Protein AF-A0A4R2PRA7-F1 (afdb_monomer_lite)

pLDDT: mean 78.37, std 18.29, range [45.09, 97.88]

Sequence (102 aa):
MRLRSINPRLVRALPAAVALLVLAYFGYHALHGKYGFFAYSRLVEEHAQLSAEAERLMAQRRALEARVALMRPDRLDADWLDEEARRSLGYLHAQDVVVIER

Foldseek 3Di:
DDDDPDDVVCVVCVVVVVVVVVCVVVVVCLPPNCPHPVVVVVVVVVVVVVVVVVVVVVVVVVVVVVVVVVVPPDPPDVVVVVVVCCVVVVDDDPPDDDDDDD

InterPro domains:
  IPR007060 Septum formation initiator FtsL/DivIC [PF04977] (22-99)

Secondary structure (DSSP, 8-state):
-------HHHHHHHHHHHHHHHHHHHHHHHHHSTTSHHHHHHHHHHHHHHHHHHHHHHHHHHHHHHHHHHH-SS---HHHHHHHHHHHH----TT-------

Structure (mmCIF, N/CA/C/O backbone):
data_AF-A0A4R2PRA7-F1
#
_entry.id   AF-A0A4R2PRA7-F1
#
loop_
_atom_site.group_PDB
_atom_site.id
_atom_site.type_symbol
_atom_site.label_atom_id
_atom_site.label_alt_id
_atom_site.label_comp_id
_atom_site.label_asym_id
_atom_site.label_entity_id
_atom_site.label_seq_id
_atom_site.pdbx_PDB_ins_code
_atom_site.Cartn_x
_atom_site.Cartn_y
_atom_site.Cartn_z
_atom_site.occupancy
_atom_site.B_iso_or_equiv
_atom_site.auth_seq_id
_atom_site.auth_comp_id
_atom_site.auth_asym_id
_atom_site.auth_atom_id
_atom_site.pdbx_PDB_model_num
ATOM 1 N N . MET A 1 1 ? 43.415 12.965 -36.382 1.00 49.69 1 MET A N 1
ATOM 2 C CA . MET A 1 1 ? 42.568 12.060 -35.574 1.00 49.69 1 MET A CA 1
ATOM 3 C C . MET A 1 1 ? 41.342 11.680 -36.407 1.00 49.69 1 MET A C 1
ATOM 5 O O . MET A 1 1 ? 40.430 12.482 -36.530 1.00 49.69 1 MET A O 1
ATOM 9 N N . ARG A 1 2 ? 41.374 10.539 -37.117 1.00 45.09 2 ARG A N 1
ATOM 10 C CA . ARG A 1 2 ? 40.292 10.109 -38.028 1.00 45.09 2 ARG A CA 1
ATOM 11 C C . ARG A 1 2 ? 39.143 9.545 -37.190 1.00 45.09 2 ARG A C 1
ATOM 13 O O . ARG A 1 2 ? 39.308 8.504 -36.560 1.00 45.09 2 ARG A O 1
ATOM 20 N N . LEU A 1 3 ? 38.010 10.244 -37.158 1.00 63.72 3 LEU A N 1
ATOM 21 C CA . LEU A 1 3 ? 36.805 9.759 -36.493 1.00 63.72 3 LEU A CA 1
ATOM 22 C C . LEU A 1 3 ? 36.302 8.511 -37.227 1.00 63.72 3 LEU A C 1
ATOM 24 O O . LEU A 1 3 ? 36.100 8.501 -38.440 1.00 63.72 3 LEU A O 1
ATOM 28 N N . ARG A 1 4 ? 36.203 7.436 -36.451 1.00 64.88 4 ARG A N 1
ATOM 29 C CA . ARG A 1 4 ? 35.805 6.084 -36.835 1.00 64.88 4 ARG A CA 1
ATOM 30 C C . ARG A 1 4 ? 34.404 6.138 -37.452 1.00 64.88 4 ARG A C 1
ATOM 32 O O . ARG A 1 4 ? 33.507 6.742 -36.872 1.00 64.88 4 ARG A O 1
ATOM 39 N N . SER A 1 5 ? 34.224 5.530 -38.621 1.00 68.56 5 SER A N 1
ATOM 40 C CA . SER A 1 5 ? 32.938 5.450 -39.316 1.00 68.56 5 SER A CA 1
ATOM 41 C C . SER A 1 5 ? 31.910 4.739 -38.433 1.00 68.56 5 SER A C 1
ATOM 43 O O . SER A 1 5 ? 31.931 3.518 -38.273 1.00 68.56 5 SER A O 1
ATOM 45 N N . ILE A 1 6 ? 31.014 5.510 -37.818 1.00 74.62 6 ILE A N 1
ATOM 46 C CA . ILE A 1 6 ? 29.905 4.950 -37.050 1.00 74.62 6 ILE A CA 1
ATOM 47 C C . ILE A 1 6 ? 28.964 4.276 -38.048 1.00 74.62 6 ILE A C 1
ATOM 49 O O . ILE A 1 6 ? 28.506 4.894 -39.007 1.00 74.62 6 ILE A O 1
ATOM 53 N N . ASN A 1 7 ? 28.704 2.985 -37.845 1.00 83.25 7 ASN A N 1
ATOM 54 C CA . ASN A 1 7 ? 27.887 2.197 -38.756 1.00 83.25 7 ASN A CA 1
ATOM 55 C C . ASN A 1 7 ? 26.433 2.727 -38.727 1.00 83.25 7 ASN A C 1
ATOM 57 O O . ASN A 1 7 ? 25.793 2.668 -37.673 1.00 83.25 7 ASN A O 1
ATOM 61 N N . PRO A 1 8 ? 25.875 3.232 -39.843 1.00 80.88 8 PRO A N 1
ATOM 62 C CA . PRO A 1 8 ? 24.581 3.928 -39.853 1.00 80.88 8 PRO A CA 1
ATOM 63 C C . PRO A 1 8 ? 23.409 3.039 -39.411 1.00 80.88 8 PRO A C 1
ATOM 65 O O . PRO A 1 8 ? 22.401 3.534 -38.910 1.00 80.88 8 PRO A O 1
ATOM 68 N N . ARG A 1 9 ? 23.554 1.713 -39.530 1.00 82.75 9 ARG A N 1
ATOM 69 C CA . ARG A 1 9 ? 22.577 0.734 -39.027 1.00 82.75 9 ARG A CA 1
ATOM 70 C C . ARG A 1 9 ? 22.456 0.760 -37.499 1.00 82.75 9 ARG A C 1
ATOM 72 O O . ARG A 1 9 ? 21.348 0.680 -36.983 1.00 82.75 9 ARG A O 1
ATOM 79 N N . LEU A 1 10 ? 23.576 0.921 -36.790 1.00 83.38 10 LEU A N 1
ATOM 80 C CA . LEU A 1 10 ? 23.613 1.014 -35.325 1.00 83.38 10 LEU A CA 1
ATOM 81 C C . LEU A 1 10 ? 22.975 2.317 -34.835 1.00 83.38 10 LEU A C 1
ATOM 83 O O . LEU A 1 10 ? 22.175 2.294 -33.906 1.00 83.38 10 LEU A O 1
ATOM 87 N N . VAL A 1 11 ? 23.257 3.436 -35.508 1.00 87.19 11 VAL A N 1
ATOM 88 C CA . VAL A 1 11 ? 22.661 4.741 -35.172 1.00 87.19 11 VAL A CA 1
ATOM 89 C C . VAL A 1 11 ? 21.143 4.712 -35.341 1.00 87.19 11 VAL A C 1
ATOM 91 O O . VAL A 1 11 ? 20.419 5.223 -34.494 1.00 87.19 11 VAL A O 1
ATOM 94 N N . ARG A 1 12 ? 20.645 4.061 -36.399 1.00 90.12 12 ARG A N 1
ATOM 95 C CA . ARG A 1 12 ? 19.204 3.944 -36.656 1.00 90.12 12 ARG A CA 1
ATOM 96 C C . ARG A 1 12 ? 18.484 3.022 -35.663 1.00 90.12 12 ARG A C 1
ATOM 98 O O . ARG A 1 12 ? 17.311 3.244 -35.390 1.00 90.12 12 ARG A O 1
ATOM 105 N N . ALA A 1 13 ? 19.168 2.012 -35.122 1.00 92.69 13 ALA A N 1
ATOM 106 C CA . ALA A 1 13 ? 18.610 1.094 -34.124 1.00 92.69 13 ALA A CA 1
ATOM 107 C C . ALA A 1 13 ? 18.651 1.650 -32.687 1.00 92.69 13 ALA A C 1
ATOM 109 O O . ALA A 1 13 ? 17.902 1.184 -31.828 1.00 92.69 13 ALA A O 1
ATOM 110 N N . LEU A 1 14 ? 19.498 2.651 -32.425 1.00 94.81 14 LEU A N 1
ATOM 111 C CA . LEU A 1 14 ? 19.722 3.214 -31.093 1.00 94.81 14 LEU A CA 1
ATOM 112 C C . LEU A 1 14 ? 18.429 3.676 -30.388 1.00 94.81 14 LEU A C 1
ATOM 114 O O . LEU A 1 14 ? 18.235 3.276 -29.241 1.00 94.81 14 LEU A O 1
ATOM 118 N N . PRO A 1 15 ? 17.506 4.433 -31.019 1.00 95.19 15 PRO A N 1
ATOM 119 C CA . PRO A 1 15 ? 16.305 4.906 -30.328 1.00 95.19 15 PRO A CA 1
ATOM 120 C C . PRO A 1 15 ? 15.387 3.760 -29.891 1.00 95.19 15 PRO A C 1
ATOM 122 O O . PRO A 1 15 ? 14.842 3.792 -28.792 1.00 95.19 15 PRO A O 1
ATOM 125 N N . ALA A 1 16 ? 15.252 2.722 -30.723 1.00 95.88 16 ALA A N 1
ATOM 126 C CA . ALA A 1 16 ? 14.438 1.550 -30.408 1.00 95.88 16 ALA A CA 1
ATOM 127 C C . ALA A 1 16 ? 15.042 0.735 -29.255 1.00 95.88 16 ALA A C 1
ATOM 129 O O . ALA A 1 16 ? 14.319 0.302 -28.360 1.00 95.88 16 ALA A O 1
ATOM 130 N N . ALA A 1 17 ? 16.369 0.573 -29.239 1.00 96.19 17 ALA A N 1
ATOM 131 C CA . ALA A 1 17 ? 17.069 -0.088 -28.141 1.00 96.19 17 ALA A CA 1
ATOM 132 C C . ALA A 1 17 ? 16.912 0.684 -26.821 1.00 96.19 17 ALA A C 1
ATOM 134 O O . ALA A 1 17 ? 16.613 0.087 -25.789 1.00 96.19 17 ALA A O 1
ATOM 135 N N . VAL A 1 18 ? 17.047 2.014 -26.856 1.00 97.00 18 VAL A N 1
ATOM 136 C CA . VAL A 1 18 ? 16.827 2.871 -25.681 1.00 97.00 18 VAL A CA 1
ATOM 137 C C . VAL A 1 18 ? 15.382 2.766 -25.194 1.00 97.00 18 VAL A C 1
ATOM 139 O O . 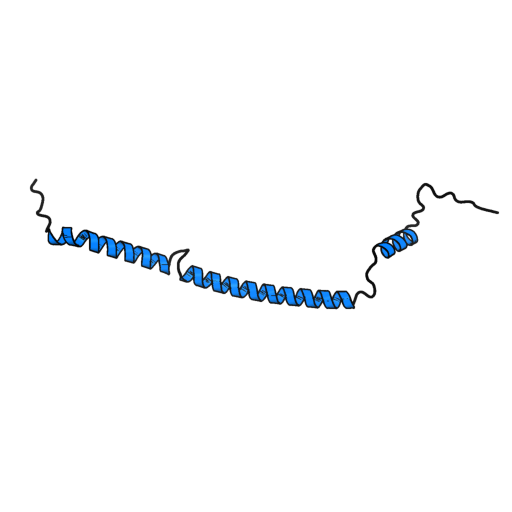VAL A 1 18 ? 15.161 2.578 -24.002 1.00 97.00 18 VAL A O 1
ATOM 142 N N . ALA A 1 19 ? 14.398 2.815 -26.095 1.00 97.44 19 ALA A N 1
ATOM 143 C CA . ALA A 1 19 ? 12.990 2.668 -25.733 1.00 97.44 19 ALA A CA 1
ATOM 144 C C . ALA A 1 19 ? 12.703 1.314 -25.063 1.00 97.44 19 ALA A C 1
ATOM 146 O O . ALA A 1 19 ? 12.021 1.272 -24.042 1.00 97.44 19 ALA A O 1
ATOM 147 N N . LEU A 1 20 ? 13.270 0.220 -25.583 1.00 97.88 20 LEU A N 1
ATOM 148 C CA . LEU A 1 20 ? 13.160 -1.107 -24.971 1.00 97.88 20 LEU A CA 1
ATOM 149 C C . LEU A 1 20 ? 13.750 -1.148 -23.560 1.00 97.88 20 LEU A C 1
ATOM 151 O O . LEU A 1 20 ? 13.120 -1.691 -22.658 1.00 97.88 20 LEU A O 1
ATOM 155 N N . LEU A 1 21 ? 14.927 -0.554 -23.352 1.00 97.88 21 LEU A N 1
ATOM 156 C CA . LEU A 1 21 ? 15.553 -0.489 -22.028 1.00 97.88 21 LEU A CA 1
ATOM 157 C C . LEU A 1 21 ? 14.716 0.332 -21.042 1.00 97.88 21 LEU A C 1
ATOM 159 O O . LEU A 1 21 ? 14.538 -0.079 -19.898 1.00 97.88 21 LEU A O 1
ATOM 163 N N . VAL A 1 22 ? 14.163 1.459 -21.492 1.00 97.88 22 VAL A N 1
ATOM 164 C CA . VAL A 1 22 ? 13.272 2.302 -20.686 1.00 97.88 22 VAL A CA 1
ATOM 165 C C . VAL A 1 22 ? 12.001 1.538 -20.308 1.00 97.88 22 VAL A C 1
ATOM 167 O O . VAL A 1 22 ? 11.627 1.516 -19.137 1.00 97.88 22 VAL A O 1
ATOM 170 N N . LEU A 1 23 ? 11.365 0.857 -21.264 1.00 97.69 23 LEU A N 1
ATOM 171 C CA . LEU A 1 23 ? 10.185 0.029 -21.004 1.00 97.69 23 LEU A CA 1
ATOM 172 C C . LEU A 1 23 ? 10.493 -1.125 -20.048 1.00 97.69 23 LEU A C 1
ATOM 174 O O . LEU A 1 23 ? 9.707 -1.380 -19.142 1.00 97.69 23 LEU A O 1
ATOM 178 N N . ALA A 1 24 ? 11.635 -1.794 -20.207 1.00 96.88 24 ALA A N 1
ATOM 179 C CA . ALA A 1 24 ? 12.057 -2.862 -19.306 1.00 96.88 24 ALA A CA 1
ATOM 180 C C . ALA A 1 24 ? 12.288 -2.341 -17.879 1.00 96.88 24 ALA A C 1
ATOM 182 O O . ALA A 1 24 ? 11.831 -2.959 -16.919 1.00 96.88 24 ALA A O 1
ATOM 183 N N . TYR A 1 25 ? 12.937 -1.182 -17.736 1.00 95.31 25 TYR A N 1
ATOM 184 C CA . TYR A 1 25 ? 13.153 -0.530 -16.445 1.00 95.31 25 TYR A CA 1
ATOM 185 C C . TYR A 1 25 ? 11.826 -0.189 -15.757 1.00 95.31 25 TYR A C 1
ATOM 187 O O . TYR A 1 25 ? 11.593 -0.593 -14.615 1.00 95.31 25 TYR A O 1
ATOM 195 N N . PHE A 1 26 ? 10.924 0.498 -16.463 1.00 94.81 26 PHE A N 1
ATOM 196 C CA . PHE A 1 26 ? 9.615 0.842 -15.916 1.00 94.81 26 PHE A CA 1
ATOM 197 C C . PHE A 1 26 ? 8.756 -0.393 -15.649 1.00 94.81 26 PHE A C 1
ATOM 199 O O . PHE A 1 26 ? 8.104 -0.444 -14.614 1.00 94.81 26 PHE A O 1
ATOM 206 N N . GLY A 1 27 ? 8.787 -1.407 -16.514 1.00 94.81 27 GLY A N 1
ATOM 207 C CA . GLY A 1 27 ? 8.078 -2.670 -16.308 1.00 94.81 27 GLY A CA 1
ATOM 208 C C . GLY A 1 27 ? 8.562 -3.407 -15.059 1.00 94.81 27 GLY A C 1
ATOM 209 O O . GLY A 1 27 ? 7.753 -3.835 -14.237 1.00 94.81 27 GLY A O 1
ATOM 210 N N . TYR A 1 28 ? 9.880 -3.483 -14.853 1.00 94.06 28 TYR A N 1
ATOM 211 C CA . TYR A 1 28 ? 10.458 -4.062 -13.641 1.00 94.06 28 TYR A CA 1
ATOM 212 C C . TYR A 1 28 ? 10.011 -3.307 -12.382 1.00 94.06 28 TYR A C 1
ATOM 214 O O . TYR A 1 28 ? 9.555 -3.932 -11.421 1.00 94.06 28 TYR A O 1
ATOM 222 N N . HIS A 1 29 ? 10.087 -1.973 -12.399 1.00 92.94 29 HIS A N 1
ATOM 223 C CA . HIS A 1 29 ? 9.672 -1.130 -11.276 1.00 92.94 29 HIS A CA 1
ATOM 224 C C . HIS A 1 29 ? 8.152 -1.096 -11.061 1.00 92.94 29 HIS A C 1
ATOM 226 O O . HIS A 1 29 ? 7.710 -0.956 -9.925 1.00 92.94 29 HIS A O 1
ATOM 232 N N . ALA A 1 30 ? 7.338 -1.271 -12.099 1.00 90.38 30 ALA A N 1
ATOM 233 C CA . ALA A 1 30 ? 5.889 -1.393 -11.970 1.00 90.38 30 ALA A CA 1
ATOM 234 C C . ALA A 1 30 ? 5.488 -2.684 -11.242 1.00 90.38 30 ALA A C 1
ATOM 236 O O . ALA A 1 30 ? 4.480 -2.708 -10.539 1.00 90.38 30 ALA A O 1
ATOM 237 N N . LEU A 1 31 ? 6.286 -3.748 -11.363 1.00 89.75 31 LEU A N 1
ATOM 238 C CA . LEU A 1 31 ? 6.060 -4.996 -10.638 1.00 89.75 31 LEU A CA 1
ATOM 239 C C . LEU A 1 31 ? 6.680 -4.954 -9.233 1.00 89.75 31 LEU A C 1
ATOM 241 O O . LEU A 1 31 ? 5.970 -5.133 -8.247 1.00 89.75 31 LEU A O 1
ATOM 245 N N . HIS A 1 32 ? 7.982 -4.668 -9.132 1.00 86.62 32 HIS A N 1
ATOM 246 C CA . HIS A 1 32 ? 8.775 -4.809 -7.898 1.00 86.62 32 HIS A CA 1
ATOM 247 C C . HIS A 1 32 ? 8.993 -3.503 -7.127 1.00 86.62 32 HIS A C 1
ATOM 249 O O . HIS A 1 32 ? 9.623 -3.499 -6.071 1.00 86.62 32 HIS A O 1
ATOM 255 N N . GLY A 1 33 ? 8.534 -2.372 -7.657 1.00 84.69 33 GLY A N 1
ATOM 256 C CA . GLY A 1 33 ? 8.699 -1.082 -7.005 1.00 84.69 33 GLY A CA 1
ATOM 257 C C . GLY A 1 33 ? 7.892 -0.974 -5.716 1.00 84.69 33 GLY A C 1
ATOM 258 O O . GLY A 1 33 ? 6.917 -1.690 -5.491 1.00 84.69 33 GLY A O 1
ATOM 259 N N . LYS A 1 34 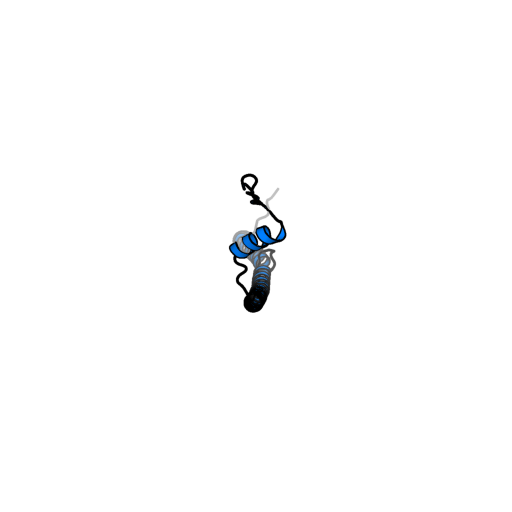? 8.268 0.005 -4.888 1.00 80.06 34 LYS A N 1
ATOM 260 C CA . LYS A 1 34 ? 7.585 0.333 -3.627 1.00 80.06 34 LYS A CA 1
ATOM 261 C C . LYS A 1 34 ? 6.079 0.594 -3.800 1.00 80.06 34 LYS A C 1
ATOM 263 O O . LYS A 1 34 ? 5.313 0.314 -2.890 1.00 80.06 34 LYS A O 1
ATOM 268 N N . TYR A 1 35 ? 5.675 1.102 -4.965 1.00 82.12 35 TYR A N 1
ATOM 269 C CA . TYR A 1 35 ? 4.277 1.344 -5.349 1.00 82.12 35 TYR A CA 1
ATOM 270 C C . TYR A 1 35 ? 3.831 0.447 -6.513 1.00 82.12 35 TYR A C 1
ATOM 272 O O . TYR A 1 35 ? 2.925 0.797 -7.263 1.00 82.12 35 TYR A O 1
ATOM 280 N N . GLY A 1 36 ? 4.518 -0.678 -6.712 1.00 87.25 36 GLY A N 1
ATOM 281 C CA . GLY A 1 36 ? 4.209 -1.621 -7.774 1.00 87.25 36 GLY A CA 1
ATOM 282 C C . GLY A 1 36 ? 2.978 -2.472 -7.475 1.00 87.25 36 GLY A C 1
ATOM 283 O O . GLY A 1 36 ? 2.412 -2.446 -6.379 1.00 87.25 36 GLY A O 1
ATOM 284 N N . PHE A 1 37 ? 2.599 -3.289 -8.452 1.00 89.06 37 PHE A N 1
ATOM 285 C CA . PHE A 1 37 ? 1.427 -4.162 -8.391 1.00 89.06 37 PHE A CA 1
ATOM 286 C C . PHE A 1 37 ? 1.405 -5.068 -7.147 1.00 89.06 37 PHE A C 1
ATOM 288 O O . PHE A 1 37 ? 0.368 -5.215 -6.498 1.00 89.06 37 PHE A O 1
ATOM 295 N N . PHE A 1 38 ? 2.551 -5.636 -6.759 1.00 87.62 38 PHE A N 1
ATOM 296 C CA . PHE A 1 38 ? 2.633 -6.494 -5.572 1.00 87.62 38 PHE A CA 1
ATOM 297 C C . PHE A 1 38 ? 2.457 -5.731 -4.255 1.00 87.62 38 PHE A C 1
ATOM 299 O O . PHE A 1 38 ? 1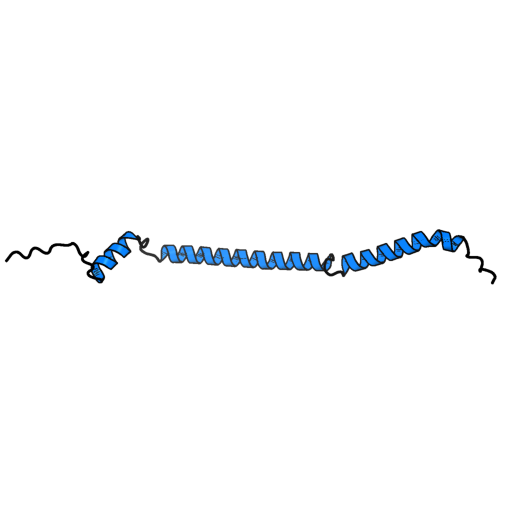.955 -6.296 -3.284 1.00 87.62 38 PHE A O 1
ATOM 306 N N . ALA A 1 39 ? 2.892 -4.471 -4.190 1.00 88.38 39 ALA A N 1
ATOM 307 C CA . ALA A 1 39 ? 2.686 -3.632 -3.012 1.00 88.38 39 ALA A CA 1
ATOM 308 C C . ALA A 1 39 ? 1.208 -3.245 -2.887 1.00 88.38 39 ALA A C 1
ATOM 310 O O . ALA A 1 39 ? 0.628 -3.371 -1.812 1.00 88.38 39 ALA A O 1
ATOM 311 N N . TYR A 1 40 ? 0.587 -2.867 -4.007 1.00 89.00 40 TYR A N 1
ATOM 312 C CA . TYR A 1 40 ? -0.845 -2.588 -4.066 1.00 89.00 40 TYR A CA 1
ATOM 313 C C . TYR A 1 40 ? -1.685 -3.802 -3.650 1.00 89.00 40 TYR A C 1
ATOM 315 O O . TYR A 1 40 ? -2.561 -3.675 -2.802 1.00 89.00 40 TYR A O 1
ATOM 323 N N . SER A 1 41 ? -1.373 -4.988 -4.181 1.00 89.56 41 SER A N 1
ATOM 324 C CA . SER A 1 41 ? -2.113 -6.219 -3.866 1.00 89.56 41 SER A CA 1
ATOM 325 C C . SER A 1 41 ? -2.072 -6.549 -2.369 1.00 89.56 41 SER A C 1
ATOM 327 O O . SER A 1 41 ? -3.107 -6.845 -1.781 1.00 89.56 41 SER A O 1
ATOM 329 N N . ARG A 1 42 ? -0.898 -6.419 -1.734 1.00 91.00 42 ARG A N 1
ATOM 330 C CA . ARG A 1 42 ? -0.748 -6.619 -0.283 1.00 91.00 42 ARG A CA 1
ATOM 331 C C . ARG A 1 42 ? -1.542 -5.606 0.533 1.00 91.00 42 ARG A C 1
ATOM 333 O O . ARG A 1 42 ? -2.193 -5.990 1.495 1.00 91.00 42 ARG A O 1
ATOM 340 N N . LEU A 1 43 ? -1.518 -4.337 0.130 1.00 92.56 43 LEU A N 1
ATOM 341 C CA . LEU A 1 43 ? -2.259 -3.283 0.819 1.00 92.56 43 LEU A CA 1
ATOM 342 C C . LEU A 1 43 ? -3.773 -3.517 0.756 1.00 92.56 43 LEU A C 1
ATOM 344 O O . LEU A 1 43 ? -4.470 -3.310 1.744 1.00 92.56 43 LEU A O 1
ATOM 348 N N . VAL A 1 44 ? -4.285 -3.955 -0.397 1.00 94.06 44 VAL A N 1
ATOM 349 C CA . VAL A 1 44 ? -5.707 -4.291 -0.561 1.00 94.06 44 VAL A CA 1
ATOM 350 C C . VAL A 1 44 ? -6.098 -5.459 0.343 1.00 94.06 44 VAL A C 1
ATOM 352 O O . VAL A 1 44 ? -7.152 -5.414 0.975 1.00 94.06 44 VAL A O 1
ATOM 355 N N . GLU A 1 45 ? -5.250 -6.482 0.435 1.00 94.81 45 GLU A N 1
ATOM 356 C CA . GLU A 1 45 ? -5.499 -7.636 1.297 1.00 94.81 45 GLU A CA 1
ATOM 357 C C . GLU A 1 45 ? -5.466 -7.266 2.786 1.00 94.81 45 GLU A C 1
ATOM 359 O O . GLU A 1 45 ? -6.387 -7.611 3.525 1.00 94.81 45 GLU A O 1
ATOM 364 N N . GLU A 1 46 ? -4.473 -6.489 3.219 1.00 95.25 46 GLU A N 1
ATOM 365 C CA . GLU A 1 46 ? -4.384 -5.975 4.590 1.00 95.25 46 GLU A CA 1
ATOM 366 C C . GLU A 1 46 ? -5.595 -5.100 4.943 1.00 95.25 46 GLU A C 1
ATOM 368 O O . GLU A 1 46 ? -6.214 -5.271 5.994 1.00 95.25 46 GLU A O 1
ATOM 373 N N . HIS A 1 47 ? -6.000 -4.212 4.032 1.00 96.56 47 HIS A N 1
ATOM 374 C CA . HIS A 1 47 ? -7.190 -3.388 4.210 1.00 96.56 47 HIS A CA 1
ATOM 375 C C . HIS A 1 47 ? -8.454 -4.242 4.360 1.00 96.56 47 HIS A C 1
ATOM 377 O O . HIS A 1 47 ? -9.293 -3.954 5.216 1.00 96.56 47 HIS A O 1
ATOM 383 N N . ALA A 1 48 ? -8.606 -5.294 3.551 1.00 96.38 48 ALA A N 1
ATOM 384 C CA . ALA A 1 48 ? -9.744 -6.204 3.644 1.00 96.38 48 ALA A CA 1
ATOM 385 C C . ALA A 1 48 ? -9.779 -6.936 4.996 1.00 96.38 48 ALA A C 1
ATOM 387 O O . ALA A 1 48 ? -10.838 -7.009 5.623 1.00 96.38 48 ALA A O 1
ATOM 388 N N . GLN A 1 49 ? -8.629 -7.418 5.477 1.00 96.81 49 GLN A N 1
ATOM 389 C CA . GLN A 1 49 ? -8.514 -8.087 6.776 1.00 96.81 49 GLN A CA 1
ATOM 390 C C . GLN A 1 49 ? -8.877 -7.151 7.934 1.00 96.81 49 GLN A C 1
ATOM 392 O O . GLN A 1 49 ? -9.738 -7.483 8.750 1.00 96.81 49 GLN A O 1
ATOM 397 N N . LEU A 1 50 ? -8.282 -5.956 7.969 1.00 96.62 50 LEU A N 1
ATOM 398 C CA . LEU A 1 50 ? -8.541 -4.964 9.015 1.00 96.62 50 LEU A CA 1
ATOM 399 C C . LEU A 1 50 ? -9.994 -4.478 9.002 1.00 96.62 50 LEU A C 1
ATOM 401 O O . LEU A 1 50 ? -10.593 -4.290 10.060 1.00 96.62 50 LEU A O 1
ATOM 405 N N . SER A 1 51 ? -10.585 -4.310 7.817 1.00 96.31 51 SER A N 1
ATOM 406 C CA . SER A 1 51 ? -11.994 -3.923 7.686 1.00 96.31 51 SER A CA 1
ATOM 407 C C . SER A 1 51 ? -12.920 -4.995 8.265 1.00 96.31 51 SER A C 1
ATOM 409 O O . SER A 1 51 ? -13.819 -4.677 9.042 1.00 96.31 51 SER A O 1
ATOM 411 N N . ALA A 1 52 ? -12.664 -6.272 7.962 1.00 97.12 52 ALA A N 1
ATOM 412 C CA . ALA A 1 52 ? -13.439 -7.383 8.510 1.00 97.12 52 ALA A CA 1
ATOM 413 C C . ALA A 1 52 ? -13.299 -7.492 10.041 1.00 97.12 52 ALA A C 1
ATOM 415 O O . ALA A 1 52 ? -14.275 -7.761 10.749 1.00 97.12 52 ALA A O 1
ATOM 416 N N . GLU A 1 53 ? -12.099 -7.257 10.577 1.00 96.69 53 GLU A N 1
ATOM 417 C CA . GLU A 1 53 ? -11.875 -7.228 12.023 1.00 96.69 53 GLU A CA 1
ATOM 418 C C . GLU A 1 53 ? -12.620 -6.065 12.692 1.00 96.69 53 GLU A C 1
ATOM 420 O O . GLU A 1 53 ? -13.300 -6.264 13.704 1.00 96.69 53 GLU A O 1
ATOM 425 N N . ALA A 1 54 ? -12.569 -4.873 12.097 1.00 96.88 54 ALA A N 1
ATOM 426 C CA . ALA A 1 54 ? -13.297 -3.709 12.584 1.00 96.88 54 ALA A CA 1
ATOM 427 C C . ALA A 1 54 ? -14.812 -3.961 12.614 1.00 96.88 54 ALA A C 1
ATOM 429 O O . ALA A 1 54 ? -15.459 -3.687 13.627 1.00 96.88 54 ALA A O 1
ATOM 430 N N . GLU A 1 55 ? -15.382 -4.542 11.556 1.00 97.25 55 GLU A N 1
ATOM 431 C CA . GLU A 1 55 ? -16.801 -4.908 11.511 1.00 97.25 55 GLU A CA 1
ATOM 432 C C . GLU A 1 55 ? -17.172 -5.907 12.612 1.00 97.25 55 GLU A C 1
ATOM 434 O O . GLU A 1 55 ? -18.175 -5.728 13.314 1.00 97.25 55 GLU A O 1
ATOM 439 N N . ARG A 1 56 ? -16.334 -6.927 12.830 1.00 97.44 56 ARG A N 1
ATOM 440 C CA . ARG A 1 56 ? -16.531 -7.912 13.900 1.00 97.44 56 ARG A CA 1
ATOM 441 C C . ARG A 1 56 ? -16.527 -7.250 15.278 1.00 97.44 56 ARG A C 1
ATOM 443 O O . ARG A 1 56 ? -17.401 -7.542 16.097 1.00 97.44 56 ARG A O 1
ATOM 450 N N . LEU A 1 57 ? -15.569 -6.365 15.544 1.00 97.06 57 LEU A N 1
ATOM 451 C CA . LEU A 1 57 ? -15.474 -5.646 16.817 1.00 97.06 57 LEU A CA 1
ATOM 452 C C . LEU A 1 57 ? -16.655 -4.692 17.018 1.00 97.06 57 LEU A C 1
ATOM 454 O O . LEU A 1 57 ? -17.220 -4.631 18.110 1.00 97.06 57 LEU A O 1
ATOM 458 N N . MET A 1 58 ? -17.095 -3.999 15.966 1.00 96.56 58 MET A N 1
ATOM 459 C CA . MET A 1 58 ? -18.293 -3.160 16.021 1.00 96.56 58 MET A CA 1
ATOM 460 C C . MET A 1 58 ? -19.546 -3.980 16.337 1.00 96.56 58 MET A C 1
ATOM 462 O O . MET A 1 58 ? -20.368 -3.547 17.146 1.00 96.56 58 MET A O 1
ATOM 466 N N . ALA A 1 59 ? -19.690 -5.172 15.754 1.00 95.62 59 ALA A N 1
ATOM 467 C CA . ALA A 1 59 ? -20.800 -6.068 16.064 1.00 95.62 59 ALA A CA 1
ATOM 468 C C . ALA A 1 59 ? -20.770 -6.532 17.531 1.00 95.62 59 ALA A C 1
ATOM 470 O O . ALA A 1 59 ? -21.803 -6.513 18.204 1.00 95.62 59 ALA A O 1
ATOM 471 N N . GLN A 1 60 ? -19.591 -6.881 18.057 1.00 95.06 60 GLN A N 1
ATOM 472 C CA . GLN A 1 60 ? -19.423 -7.241 19.470 1.00 95.06 60 GLN A CA 1
ATOM 473 C C . GLN A 1 60 ? -19.776 -6.083 20.398 1.00 95.06 60 GLN A C 1
ATOM 475 O O . GLN A 1 60 ? -20.521 -6.275 21.360 1.00 95.06 60 GLN A O 1
ATOM 480 N N . ARG A 1 61 ? -19.293 -4.876 20.085 1.00 94.75 61 ARG A N 1
ATOM 481 C CA . ARG A 1 61 ? -19.619 -3.667 20.838 1.00 94.75 61 ARG A CA 1
ATOM 482 C C . ARG A 1 61 ? -21.129 -3.443 20.873 1.00 94.75 61 ARG A C 1
ATOM 484 O O . ARG A 1 61 ? -21.676 -3.303 21.958 1.00 94.75 61 ARG A O 1
ATOM 491 N N . ARG A 1 62 ? -21.813 -3.490 19.726 1.00 93.62 62 ARG A N 1
ATOM 492 C CA . ARG A 1 62 ? -23.277 -3.320 19.661 1.00 93.62 62 ARG A CA 1
ATOM 493 C C . ARG A 1 62 ? -24.022 -4.382 20.470 1.00 93.62 62 ARG A C 1
ATOM 495 O O . ARG A 1 62 ? -24.993 -4.068 21.149 1.00 93.62 62 ARG A O 1
ATOM 502 N N . ALA A 1 63 ? -23.567 -5.634 20.428 1.00 91.56 63 ALA A N 1
ATOM 503 C CA . ALA A 1 63 ? -24.168 -6.709 21.212 1.00 91.56 63 ALA A CA 1
ATOM 504 C C . ALA A 1 63 ? -23.990 -6.489 22.724 1.00 91.56 63 ALA A C 1
ATOM 506 O O . ALA A 1 63 ? -24.915 -6.733 23.498 1.00 91.56 63 ALA A O 1
ATOM 507 N N . LEU A 1 64 ? -22.818 -6.012 23.150 1.00 90.50 64 LEU A N 1
ATOM 508 C CA . LEU A 1 64 ? -22.555 -5.650 24.542 1.00 90.50 64 LEU A CA 1
ATOM 509 C C . LEU A 1 64 ? -23.378 -4.435 24.970 1.00 90.50 64 LEU A C 1
ATOM 511 O O . LEU A 1 64 ? -23.985 -4.475 26.033 1.00 90.50 64 LEU A O 1
ATOM 515 N N . GLU A 1 65 ? -23.471 -3.402 24.135 1.00 88.94 65 GLU A N 1
ATOM 516 C CA . GLU A 1 65 ? -24.310 -2.225 24.383 1.00 88.94 65 GLU A CA 1
ATOM 517 C C . GLU A 1 65 ? -25.781 -2.611 24.551 1.00 88.94 65 GLU A C 1
ATOM 519 O O . GLU A 1 65 ? -26.424 -2.158 25.494 1.00 88.94 65 GLU A O 1
ATOM 524 N N . ALA A 1 66 ? -26.296 -3.514 23.711 1.00 85.94 66 ALA A N 1
ATOM 525 C CA . ALA A 1 66 ? -27.653 -4.035 23.848 1.00 85.94 66 ALA A CA 1
ATOM 526 C C . ALA A 1 66 ? -27.843 -4.809 25.165 1.00 85.94 66 ALA A C 1
ATOM 528 O O . ALA A 1 66 ? -28.852 -4.637 25.843 1.00 85.94 66 ALA A O 1
ATOM 529 N N . ARG A 1 67 ? -26.864 -5.628 25.574 1.00 82.94 67 ARG A N 1
ATOM 530 C CA . ARG A 1 67 ? -26.910 -6.358 26.856 1.00 82.94 67 ARG A CA 1
ATOM 531 C C . ARG A 1 67 ? -26.856 -5.418 28.057 1.00 82.94 67 ARG A C 1
ATOM 533 O O . ARG A 1 67 ? -27.633 -5.593 28.986 1.00 82.94 67 ARG A O 1
ATOM 540 N N . VAL A 1 68 ? -25.986 -4.411 28.029 1.00 84.06 68 VAL A N 1
ATOM 541 C CA . VAL A 1 68 ? -25.897 -3.387 29.082 1.00 84.06 68 VAL A CA 1
ATOM 542 C C . VAL A 1 68 ? -27.185 -2.569 29.150 1.00 84.06 68 VAL A C 1
ATOM 544 O O . VAL A 1 68 ? -27.660 -2.286 30.245 1.00 84.06 68 VAL A O 1
ATOM 547 N N . ALA A 1 69 ? -27.789 -2.236 28.007 1.00 77.69 69 ALA A N 1
ATOM 548 C CA . ALA A 1 69 ? -29.075 -1.547 27.967 1.00 77.69 69 ALA A CA 1
ATOM 549 C C . ALA A 1 69 ? -30.200 -2.370 28.618 1.00 77.69 69 ALA A C 1
ATOM 551 O O . ALA A 1 69 ? -31.043 -1.793 29.292 1.00 77.69 69 ALA A O 1
ATOM 552 N N . LEU A 1 70 ? -30.183 -3.700 28.470 1.00 73.62 70 LEU A N 1
ATOM 553 C CA . LEU A 1 70 ? -31.136 -4.608 29.125 1.00 73.62 70 LEU A CA 1
ATOM 554 C C . LEU A 1 70 ? -30.835 -4.836 30.617 1.00 73.62 70 LEU A C 1
ATOM 556 O O . LEU A 1 70 ? -31.742 -5.161 31.376 1.00 73.62 70 LEU A O 1
ATOM 560 N N . MET A 1 71 ? -29.573 -4.696 31.036 1.00 65.75 71 MET A N 1
ATOM 561 C CA . MET A 1 71 ? -29.145 -4.822 32.436 1.00 65.75 71 MET A CA 1
ATOM 562 C C . MET A 1 71 ? -29.239 -3.511 33.226 1.00 65.75 71 MET A C 1
ATOM 564 O O . MET A 1 71 ? -2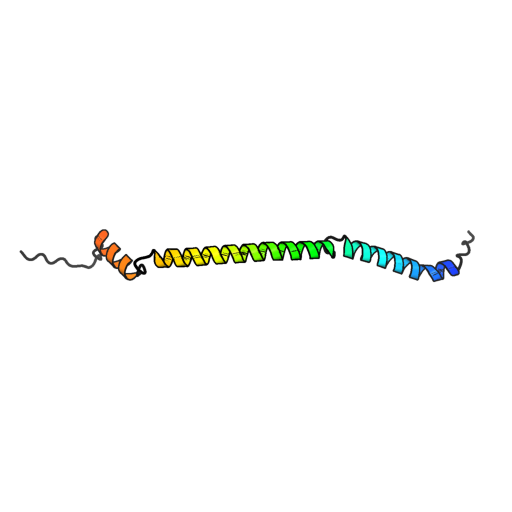9.066 -3.539 34.441 1.00 65.75 71 MET A O 1
ATOM 568 N N . ARG A 1 72 ? -29.513 -2.372 32.575 1.00 58.78 72 ARG A N 1
ATOM 569 C CA . ARG A 1 72 ? -29.933 -1.136 33.248 1.00 58.78 72 ARG A CA 1
ATOM 570 C C . ARG A 1 72 ? -31.429 -1.257 33.563 1.00 58.78 72 ARG A C 1
ATOM 572 O O . ARG A 1 72 ? -32.216 -1.192 32.622 1.00 58.78 72 ARG A O 1
ATOM 579 N N . PRO A 1 73 ? -31.839 -1.402 34.839 1.00 53.38 73 PRO A N 1
ATOM 580 C CA . PRO A 1 73 ? -33.259 -1.435 35.195 1.00 53.38 73 PRO A CA 1
ATOM 581 C C . PRO A 1 73 ? -33.931 -0.094 34.906 1.00 53.38 73 PRO A C 1
ATOM 583 O O . PRO A 1 73 ? -35.109 -0.045 34.583 1.00 53.38 73 PRO A O 1
ATOM 586 N N . ASP A 1 74 ? -33.149 0.981 34.930 1.00 54.50 74 ASP A N 1
ATOM 587 C CA . ASP A 1 74 ? -33.630 2.328 34.747 1.00 54.50 74 ASP A CA 1
ATOM 588 C C . ASP A 1 74 ? -32.722 3.045 33.753 1.00 54.50 74 ASP A C 1
ATOM 590 O O . ASP A 1 74 ? -31.480 3.017 33.819 1.00 54.50 74 ASP A O 1
ATOM 594 N N . ARG A 1 75 ? -33.344 3.760 32.817 1.00 51.31 75 ARG A N 1
ATOM 595 C CA . ARG A 1 75 ? -32.728 4.984 32.320 1.00 51.31 75 ARG A CA 1
ATOM 596 C C . ARG A 1 75 ? -32.374 5.780 33.573 1.00 51.31 75 ARG A C 1
ATOM 598 O O . ARG A 1 75 ? -33.272 6.284 34.220 1.00 51.31 75 ARG A O 1
ATOM 605 N N . LEU A 1 76 ? -31.099 5.759 33.970 1.00 55.47 76 LEU A N 1
ATOM 606 C CA . LEU A 1 76 ? -30.533 6.718 34.914 1.00 55.47 76 LEU A CA 1
ATOM 607 C C . LEU A 1 76 ? -30.932 8.115 34.414 1.00 55.47 76 LEU A C 1
ATOM 609 O O . LEU A 1 76 ? -30.299 8.654 33.504 1.00 55.47 76 LEU A O 1
ATOM 613 N N . ASP A 1 77 ? -32.078 8.586 34.891 1.00 58.78 77 ASP A N 1
ATOM 614 C CA . ASP A 1 77 ? -32.650 9.873 34.558 1.00 58.78 77 ASP A CA 1
ATOM 615 C C . ASP A 1 77 ? -31.760 10.891 35.255 1.00 58.78 77 ASP A C 1
ATOM 617 O O . ASP A 1 77 ? -31.450 10.731 36.439 1.00 58.78 77 ASP A O 1
ATOM 621 N N . ALA A 1 78 ? -31.271 11.890 34.524 1.00 59.31 78 ALA A N 1
ATOM 622 C CA . ALA A 1 78 ? -30.398 12.905 35.111 1.00 59.31 78 ALA A CA 1
ATOM 623 C C . ALA A 1 78 ? -31.087 13.599 36.304 1.00 59.31 78 ALA A C 1
ATOM 625 O O . ALA A 1 78 ? -30.425 13.949 37.278 1.00 59.31 78 ALA A O 1
ATOM 626 N N . ASP A 1 79 ? -32.420 13.665 36.271 1.00 60.31 79 ASP A N 1
ATOM 627 C CA . ASP A 1 79 ? -33.261 14.181 37.348 1.00 60.31 79 ASP A CA 1
ATOM 628 C C . ASP A 1 79 ? -33.228 13.289 38.605 1.00 60.31 79 ASP A C 1
ATOM 630 O O . ASP A 1 79 ? -33.248 13.798 39.722 1.00 60.31 79 ASP A O 1
ATOM 634 N N . TRP A 1 80 ? -33.094 11.962 38.464 1.00 62.22 80 TRP A N 1
ATOM 635 C CA . TRP A 1 80 ? -32.983 11.049 39.613 1.00 62.22 80 TRP A CA 1
ATOM 636 C C . TRP A 1 80 ? -31.616 11.147 40.307 1.00 62.22 80 TRP A C 1
ATOM 638 O O . TRP A 1 80 ? -31.525 10.997 41.524 1.00 62.22 80 TRP A O 1
ATOM 648 N N . LEU A 1 81 ? -30.550 11.445 39.551 1.00 61.34 81 LEU A N 1
ATOM 649 C CA . LEU A 1 81 ? -29.233 11.760 40.119 1.00 61.34 81 LEU A CA 1
ATOM 650 C C . LEU A 1 81 ? -29.246 13.080 40.905 1.00 61.34 81 LEU A C 1
ATOM 652 O O . LEU A 1 81 ? -28.608 13.150 41.954 1.00 61.34 81 LEU A O 1
ATOM 656 N N . ASP A 1 82 ? -29.967 14.100 40.428 1.00 62.31 82 ASP A N 1
ATOM 657 C CA . ASP A 1 82 ? -30.093 15.386 41.132 1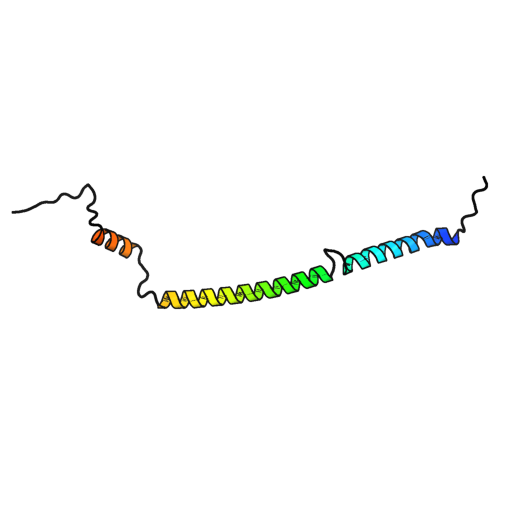.00 62.31 82 ASP A CA 1
ATOM 658 C C . ASP A 1 82 ? -30.901 15.231 42.435 1.00 62.31 82 ASP A C 1
ATOM 660 O O . ASP A 1 82 ? -30.536 15.770 43.482 1.00 62.31 82 ASP A O 1
ATOM 664 N N . GLU A 1 83 ? -31.953 14.411 42.401 1.00 59.72 83 GLU A N 1
ATOM 665 C CA . GLU A 1 83 ? -32.805 14.107 43.553 1.00 59.72 83 GLU A CA 1
ATOM 666 C C . GLU A 1 83 ? -32.059 13.295 44.637 1.00 59.72 83 GLU A C 1
ATOM 668 O O . GLU A 1 83 ? -32.132 13.620 45.826 1.00 59.72 83 GLU A O 1
ATOM 673 N N . GLU A 1 84 ? -31.277 12.280 44.249 1.00 64.75 84 GLU A N 1
ATOM 674 C CA . GLU A 1 84 ? -30.474 11.475 45.186 1.00 64.75 84 GLU A CA 1
ATOM 675 C C . GLU A 1 84 ? -29.263 12.257 45.735 1.00 64.75 84 GLU A C 1
ATOM 677 O O . GLU A 1 84 ? -28.882 12.095 46.900 1.00 64.75 84 GLU A O 1
ATOM 682 N N . ALA A 1 85 ? -28.687 13.176 44.950 1.00 58.53 85 ALA A N 1
ATOM 683 C CA . ALA A 1 85 ? -27.662 14.102 45.431 1.00 58.53 85 ALA A CA 1
ATOM 684 C C . ALA A 1 85 ? -28.223 15.070 46.488 1.00 58.53 85 ALA A C 1
ATOM 686 O O . ALA A 1 85 ? -27.584 15.284 47.520 1.00 58.53 85 ALA A O 1
ATOM 687 N N . ARG A 1 86 ? -29.443 15.596 46.299 1.00 60.00 86 ARG A N 1
ATOM 688 C CA . ARG A 1 86 ? -30.120 16.440 47.304 1.00 60.00 86 ARG A CA 1
ATOM 689 C C . ARG A 1 86 ? -30.442 15.680 48.587 1.00 60.00 86 ARG A C 1
ATOM 691 O O . ARG A 1 86 ? -30.241 16.220 49.674 1.00 60.00 86 ARG A O 1
ATOM 698 N N . ARG A 1 87 ? -30.904 14.430 48.476 1.00 54.78 87 ARG A N 1
ATOM 699 C CA . ARG A 1 87 ? -31.258 13.598 49.640 1.00 54.78 87 ARG A CA 1
ATOM 700 C C . ARG A 1 87 ? -30.049 13.096 50.425 1.00 54.78 87 ARG A C 1
ATOM 702 O O . ARG A 1 87 ? -30.114 13.070 51.650 1.00 54.78 87 ARG A O 1
ATOM 709 N N . SER A 1 88 ? -28.960 12.711 49.754 1.00 52.72 88 SER A N 1
ATOM 710 C CA . SER A 1 88 ? -27.788 12.116 50.416 1.00 52.72 88 SER A CA 1
ATOM 711 C C . SER A 1 88 ? -26.774 13.137 50.944 1.00 52.72 88 SER A C 1
ATOM 713 O O . SER A 1 88 ? -26.127 12.870 51.955 1.00 52.72 88 SER A O 1
ATOM 715 N N . LEU A 1 89 ? -26.641 14.309 50.308 1.00 50.22 89 LEU A N 1
ATOM 716 C CA . LEU A 1 89 ? -25.657 15.329 50.699 1.00 50.22 89 LEU A CA 1
ATOM 717 C C . LEU A 1 89 ? -26.240 16.488 51.515 1.00 50.22 89 LEU A C 1
ATOM 719 O O . LEU A 1 89 ? -25.489 17.385 51.890 1.00 50.22 89 LEU A O 1
ATOM 723 N N . GLY A 1 90 ? -27.544 16.486 51.815 1.00 49.34 90 GLY A N 1
ATOM 724 C CA . GLY A 1 90 ? -28.156 17.507 52.672 1.00 49.34 90 GLY A CA 1
ATOM 725 C C . GLY A 1 90 ? -27.873 18.938 52.200 1.00 49.34 90 GLY A C 1
ATOM 726 O O . GLY A 1 90 ? -27.641 19.825 53.019 1.00 49.34 90 GLY A O 1
ATOM 727 N N . TYR A 1 91 ? -27.844 19.168 50.884 1.00 46.81 91 TYR A N 1
ATOM 728 C CA . TYR A 1 91 ? -27.681 20.509 50.329 1.00 46.81 91 TYR A CA 1
ATOM 729 C C . TYR A 1 91 ? -29.000 21.275 50.461 1.00 46.81 91 TYR A C 1
ATOM 731 O O . TYR A 1 91 ? -29.817 21.312 49.544 1.00 46.81 91 TYR A O 1
ATOM 739 N N . LEU A 1 92 ? -29.190 21.907 51.618 1.00 48.84 92 LEU A N 1
ATOM 740 C CA . LEU A 1 92 ? -30.017 23.105 51.720 1.00 48.84 92 LEU A CA 1
ATOM 741 C C . LEU A 1 92 ? -29.316 24.203 50.919 1.00 48.84 92 LEU A C 1
ATOM 743 O O . LEU A 1 92 ? -28.115 24.446 51.089 1.00 48.84 92 LEU A O 1
ATOM 747 N N . HIS A 1 93 ? -30.044 24.852 50.016 1.00 53.53 93 HIS A N 1
ATOM 748 C CA . HIS A 1 93 ? -29.512 26.031 49.352 1.00 53.53 93 HIS A CA 1
ATOM 749 C C . HIS A 1 93 ? -29.325 27.123 50.414 1.00 53.53 93 HIS A C 1
ATOM 751 O O . HIS A 1 93 ? -30.088 27.195 51.376 1.00 53.53 93 HIS A O 1
ATOM 757 N N . ALA A 1 94 ? -28.330 27.999 50.251 1.00 53.97 94 ALA A N 1
ATOM 758 C CA . ALA A 1 94 ? -27.970 29.022 51.245 1.00 53.97 94 ALA A CA 1
ATOM 759 C C . ALA A 1 94 ? -29.090 30.047 51.573 1.00 53.97 94 ALA A C 1
ATOM 761 O O . ALA A 1 94 ? -28.849 30.998 52.309 1.00 53.97 94 ALA A O 1
ATOM 762 N N . GLN A 1 95 ? -30.289 29.884 51.005 1.00 51.69 95 GLN A N 1
ATOM 763 C CA . GLN A 1 95 ? -31.432 30.790 51.100 1.00 51.69 95 GLN A CA 1
ATOM 764 C C . GLN A 1 95 ? -32.677 30.145 51.744 1.00 51.69 95 GLN A C 1
ATOM 766 O O . GLN A 1 95 ? -33.707 30.810 51.834 1.00 51.69 95 GLN A O 1
ATOM 771 N N . ASP A 1 96 ? -32.609 28.895 52.215 1.00 48.62 96 ASP A N 1
ATOM 772 C CA . ASP A 1 96 ? -33.765 28.240 52.841 1.00 48.62 96 ASP A CA 1
ATOM 773 C C . ASP A 1 96 ? -33.929 28.668 54.312 1.00 48.62 96 ASP A C 1
ATOM 775 O O . ASP A 1 96 ? -33.059 28.451 55.159 1.00 48.62 96 ASP A O 1
ATOM 779 N N . VAL A 1 97 ? -35.065 29.300 54.623 1.00 56.97 97 VAL A N 1
ATOM 780 C CA . VAL A 1 97 ? -35.422 29.768 55.972 1.00 56.97 97 VAL A CA 1
ATOM 781 C C . VAL A 1 97 ? -36.099 28.635 56.745 1.00 56.97 97 VAL A C 1
ATOM 783 O O . VAL A 1 97 ? -37.209 28.223 56.414 1.00 56.97 97 VAL A O 1
ATOM 786 N N . VAL A 1 98 ? -35.453 28.155 57.810 1.00 52.53 98 VAL A N 1
ATOM 787 C CA . VAL A 1 98 ? -36.028 27.162 58.729 1.00 52.53 98 VAL A CA 1
ATOM 788 C C . VAL A 1 98 ? -36.903 27.872 59.764 1.00 52.53 98 VAL A C 1
ATOM 790 O O . VAL A 1 98 ? -36.396 28.580 60.634 1.00 52.53 98 VAL A O 1
ATOM 793 N N . VAL A 1 99 ? -38.220 27.669 59.693 1.00 52.62 99 VAL A N 1
ATOM 794 C CA . VAL A 1 99 ? -39.153 28.052 60.762 1.00 52.62 99 VAL A CA 1
ATOM 795 C C . VAL A 1 99 ? -39.289 26.870 61.718 1.00 52.62 99 VAL A C 1
ATOM 797 O O . VAL A 1 99 ? -39.791 25.816 61.338 1.00 52.62 99 VAL A O 1
ATOM 800 N N . ILE A 1 100 ? -38.823 27.042 62.957 1.00 48.34 100 ILE A N 1
ATOM 801 C CA . ILE A 1 100 ? -39.048 26.089 64.049 1.00 48.34 100 ILE A CA 1
ATOM 802 C C . ILE A 1 100 ? -40.242 26.605 64.852 1.00 48.34 100 ILE A C 1
ATOM 804 O O . ILE A 1 100 ? -40.122 27.597 65.573 1.00 48.34 100 ILE A O 1
ATOM 808 N N . GLU A 1 101 ? -41.391 25.954 64.710 1.00 49.84 101 GLU A N 1
ATOM 809 C CA . GLU A 1 101 ? -42.542 26.171 65.587 1.00 49.84 101 GLU A CA 1
AT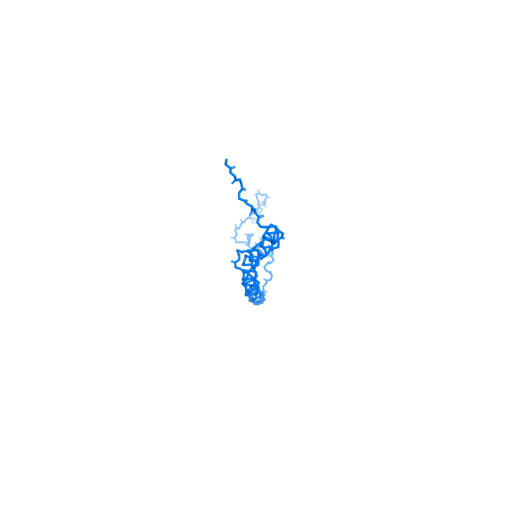OM 810 C C . GLU A 1 101 ? -42.399 25.265 66.826 1.00 49.84 101 GLU A C 1
ATOM 812 O O . GLU A 1 101 ? -41.914 24.137 66.713 1.00 49.84 101 GLU A O 1
ATOM 817 N N . ARG A 1 102 ? -42.701 25.808 68.014 1.00 45.22 102 ARG A N 1
ATOM 818 C CA . ARG A 1 102 ? -42.524 25.136 69.315 1.00 45.22 102 ARG A CA 1
ATOM 819 C C . ARG A 1 102 ? -43.592 24.092 69.600 1.00 45.22 102 ARG A C 1
ATOM 821 O O . ARG A 1 102 ? -44.765 24.372 69.279 1.00 45.22 102 ARG A O 1
#

Radius of gyration: 39.76 Å; chains: 1; bounding box: 85×39×109 Å

Organism: NCBI:txid1188247